Protein AF-A0A0D6ABX1-F1 (afdb_monomer)

Nearest PDB structures (foldseek):
  2oeq-assembly1_B  TM=4.641E-01  e=9.883E+00  Geobacillus stearothermophilus

Foldseek 3Di:
DDDDDDDDDLVPDDLDDVSLLVQCPDDDPSVVSSVVVLVVDDPPDPCNVVSVVSLVVLLVVLVVCVVVVHDDDPRSVVSNVVCVVVD

pLDDT: mean 82.29, std 6.34, range [57.34, 89.81]

Secondary structure (DSSP, 8-state):
---------GGGS-S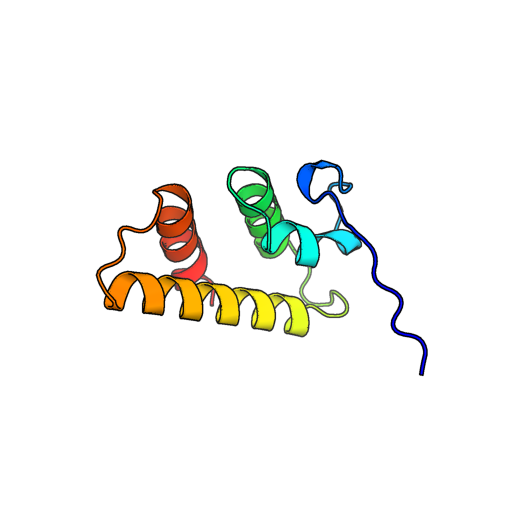SSTTHHHHHTS-THHHHHHHHHHHT--TT-TTHHHHHHHHHHHHHHHHHHHHTT----HHHHHHHHHHTTT-

Radius of gyration: 13.98 Å; Cα contacts (8 Å, |Δi|>4): 44; chains: 1; bounding box: 35×38×31 Å

Solvent-accessible surface area (backbone atoms only — not comparable to full-atom values): 5419 Å² total; per-residue (Å²): 137,85,83,83,84,80,90,78,64,55,90,74,54,68,98,49,79,90,45,31,68,61,21,50,73,42,63,64,71,53,18,53,53,28,50,59,48,54,77,67,52,63,93,84,45,86,64,48,66,60,49,49,51,53,50,52,53,50,45,53,52,52,51,52,42,44,75,69,70,45,83,66,53,69,63,59,50,52,48,47,66,70,45,64,83,76,110

Mean predicted aligned error: 6.33 Å

Structure (mmCIF, N/CA/C/O backbone):
data_AF-A0A0D6ABX1-F1
#
_entry.id   AF-A0A0D6ABX1-F1
#
loop_
_atom_site.group_PDB
_atom_site.id
_atom_site.type_symbol
_atom_site.label_atom_id
_atom_site.label_alt_id
_atom_site.label_comp_id
_atom_site.label_asym_id
_atom_site.label_entity_id
_atom_site.label_seq_id
_atom_site.pdbx_PDB_ins_code
_atom_site.Cartn_x
_atom_site.Cartn_y
_atom_site.Cartn_z
_atom_site.occupancy
_atom_site.B_iso_or_equiv
_atom_site.auth_seq_id
_atom_site.auth_comp_id
_atom_site.auth_asym_id
_atom_site.auth_atom_id
_atom_site.pdbx_PDB_model_num
ATOM 1 N N . MET A 1 1 ? 11.427 27.833 -11.544 1.00 57.34 1 MET A N 1
ATOM 2 C CA . MET A 1 1 ? 11.171 26.499 -10.959 1.00 57.34 1 MET A CA 1
ATOM 3 C C . MET A 1 1 ? 10.052 25.861 -11.770 1.00 57.34 1 MET A C 1
ATOM 5 O O . MET A 1 1 ? 8.942 26.370 -11.723 1.00 57.34 1 MET A O 1
ATOM 9 N N . PHE A 1 2 ? 10.355 24.870 -12.614 1.00 61.38 2 PHE A N 1
ATOM 10 C CA . PHE A 1 2 ? 9.369 24.249 -13.509 1.00 61.38 2 PHE A CA 1
ATOM 11 C C . PHE A 1 2 ? 8.780 23.004 -12.841 1.00 61.38 2 PHE A C 1
ATOM 13 O O . PHE A 1 2 ? 9.473 21.998 -12.697 1.00 61.38 2 PHE A O 1
ATOM 20 N N . PHE A 1 3 ? 7.515 23.068 -12.424 1.00 69.88 3 PHE A N 1
ATOM 21 C CA . PHE A 1 3 ? 6.776 21.881 -12.000 1.00 69.88 3 PHE A CA 1
ATOM 22 C C . PHE A 1 3 ? 6.319 21.124 -13.248 1.00 69.88 3 PHE A C 1
ATOM 24 O O . PHE A 1 3 ? 5.518 21.635 -14.027 1.00 69.88 3 PHE A O 1
ATOM 31 N N . HIS A 1 4 ? 6.857 19.923 -13.455 1.00 74.62 4 HIS A N 1
ATOM 32 C CA . HIS A 1 4 ? 6.373 19.019 -14.493 1.00 74.62 4 HIS A CA 1
ATOM 33 C C . HIS A 1 4 ? 5.237 18.188 -13.906 1.00 74.62 4 HIS A C 1
ATOM 35 O O . HIS A 1 4 ? 5.461 17.328 -13.056 1.00 74.62 4 HIS A O 1
ATOM 41 N N . THR A 1 5 ? 4.017 18.466 -14.349 1.00 80.81 5 THR A N 1
ATOM 42 C CA . THR A 1 5 ? 2.836 17.686 -13.977 1.00 80.81 5 THR A CA 1
ATOM 43 C C . THR A 1 5 ? 2.593 16.626 -15.046 1.00 80.81 5 THR A C 1
ATOM 45 O O . THR A 1 5 ? 2.458 16.955 -16.222 1.00 80.81 5 THR A O 1
ATOM 48 N N . GLY A 1 6 ? 2.526 15.358 -14.643 1.00 82.75 6 GLY A N 1
ATOM 49 C CA . GLY A 1 6 ? 2.145 14.240 -15.508 1.00 82.75 6 GLY A CA 1
ATOM 50 C C . GLY A 1 6 ? 0.841 13.607 -15.031 1.00 82.75 6 GLY A C 1
ATOM 51 O O . GLY A 1 6 ? 0.628 13.457 -13.830 1.00 82.75 6 GLY A O 1
ATOM 52 N N . ILE A 1 7 ? -0.032 13.227 -15.965 1.00 85.44 7 ILE A N 1
ATOM 53 C CA . ILE A 1 7 ? -1.232 12.436 -15.666 1.00 85.44 7 ILE A CA 1
ATOM 54 C C . ILE A 1 7 ? -0.879 10.964 -15.863 1.00 85.44 7 ILE A C 1
ATOM 56 O O . ILE A 1 7 ? -0.372 10.581 -16.915 1.00 85.44 7 ILE A O 1
ATOM 60 N N . VAL A 1 8 ? -1.163 10.136 -14.858 1.00 84.69 8 VAL A N 1
ATOM 61 C CA . VAL A 1 8 ? -0.867 8.701 -14.892 1.00 84.69 8 VAL A CA 1
ATOM 62 C C . VAL A 1 8 ? -2.158 7.894 -14.844 1.00 84.69 8 VAL A C 1
ATOM 64 O O . VAL A 1 8 ? -2.987 8.069 -13.951 1.00 84.69 8 VAL A O 1
ATOM 67 N N . VAL A 1 9 ? -2.308 6.958 -15.781 1.00 88.25 9 VAL A N 1
ATOM 68 C CA . VAL A 1 9 ? -3.446 6.034 -15.831 1.00 88.25 9 VAL A CA 1
ATOM 69 C C . VAL A 1 9 ? -3.092 4.745 -15.085 1.00 88.25 9 VAL A C 1
ATOM 71 O O . VAL A 1 9 ? -2.525 3.815 -15.652 1.00 88.25 9 VAL A O 1
ATOM 74 N N . ILE A 1 10 ? -3.440 4.678 -13.795 1.00 88.12 10 ILE A N 1
ATOM 75 C CA . ILE A 1 10 ? -3.000 3.602 -12.883 1.00 88.12 10 ILE A CA 1
ATOM 76 C C . ILE A 1 10 ? -3.365 2.191 -13.384 1.00 88.12 10 ILE A C 1
ATOM 78 O O . ILE A 1 10 ? -2.578 1.259 -13.231 1.00 88.12 10 ILE A O 1
ATOM 82 N N . HIS A 1 11 ? -4.536 2.011 -14.003 1.00 83.00 11 HIS A N 1
ATOM 83 C CA . HIS A 1 11 ? -4.990 0.694 -14.466 1.00 83.00 11 HIS A CA 1
ATOM 84 C C . HIS A 1 11 ? -4.289 0.200 -15.745 1.00 83.00 11 HIS A C 1
ATOM 86 O O . HIS A 1 11 ? -4.430 -0.972 -16.081 1.00 83.00 11 HIS A O 1
ATOM 92 N N . GLN A 1 12 ? -3.545 1.068 -16.440 1.00 87.25 12 GLN A N 1
ATOM 93 C CA . GLN A 1 12 ? -2.746 0.717 -17.622 1.00 87.25 12 GLN A CA 1
ATOM 94 C C . GLN A 1 12 ? -1.261 0.526 -17.292 1.00 87.25 12 GLN A C 1
ATOM 96 O O . GLN A 1 12 ? -0.475 0.174 -18.170 1.00 87.25 12 GLN A O 1
ATOM 101 N N . LEU A 1 13 ? -0.861 0.752 -16.036 1.00 89.00 13 LEU A N 1
ATOM 102 C CA . LEU A 1 13 ? 0.522 0.560 -15.622 1.00 89.00 13 LEU A CA 1
ATOM 103 C C . LEU A 1 13 ? 0.915 -0.925 -15.706 1.00 89.00 13 LEU A C 1
ATOM 105 O O . LEU A 1 13 ? 0.128 -1.791 -15.303 1.00 89.00 13 LEU A O 1
ATOM 109 N N . PRO A 1 14 ? 2.135 -1.234 -16.187 1.00 86.88 14 PRO A N 1
ATOM 110 C CA . PRO A 1 14 ? 2.632 -2.602 -16.235 1.00 86.88 14 PRO A CA 1
ATOM 111 C C . PRO A 1 14 ? 2.666 -3.220 -14.837 1.00 86.88 14 PRO A C 1
ATOM 113 O O . PRO A 1 14 ? 2.858 -2.546 -13.834 1.00 86.88 14 PRO A O 1
ATOM 116 N N . VAL A 1 15 ? 2.488 -4.533 -14.747 1.00 85.88 15 VAL A N 1
ATOM 117 C CA . VAL A 1 15 ? 2.412 -5.233 -13.459 1.00 85.88 15 VAL A CA 1
ATOM 118 C C . VAL A 1 15 ? 3.822 -5.625 -12.996 1.00 85.88 15 VAL A C 1
ATOM 120 O O . VAL A 1 15 ? 4.184 -6.797 -13.005 1.00 85.88 15 VAL A O 1
ATOM 123 N N . ASN A 1 16 ? 4.631 -4.636 -12.602 1.00 86.31 16 ASN A N 1
ATOM 124 C CA . ASN A 1 16 ? 6.020 -4.810 -12.146 1.00 86.31 16 ASN A CA 1
ATOM 125 C C . ASN A 1 16 ? 6.300 -4.077 -10.815 1.00 86.31 16 ASN A C 1
ATO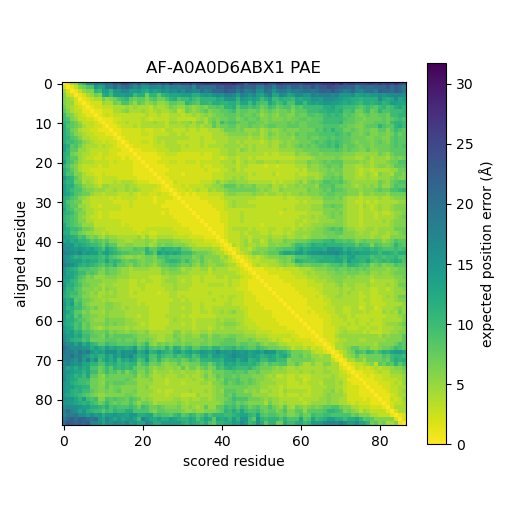M 127 O O . ASN A 1 16 ? 5.416 -3.426 -10.256 1.00 86.31 16 ASN A O 1
ATOM 131 N N . GLN A 1 17 ? 7.520 -4.215 -10.284 1.00 82.19 17 GLN A N 1
ATOM 132 C 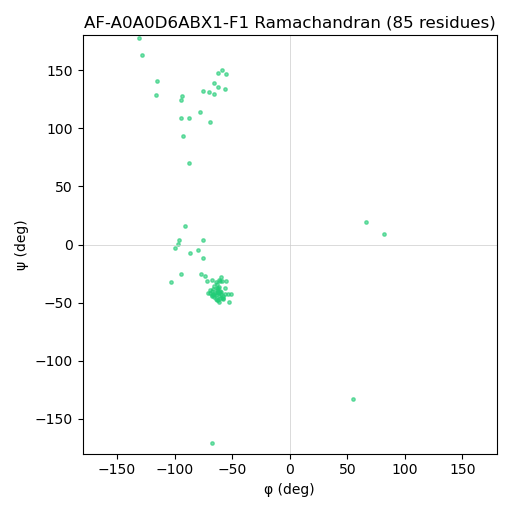CA . GLN A 1 17 ? 7.898 -3.627 -8.993 1.00 82.19 17 GLN A CA 1
ATOM 133 C C . GLN A 1 17 ? 8.044 -2.092 -9.054 1.00 82.19 17 GLN A C 1
ATOM 135 O O . GLN A 1 17 ? 7.705 -1.404 -8.093 1.00 82.19 17 GLN A O 1
ATOM 140 N N . GLU A 1 18 ? 8.463 -1.538 -10.195 1.00 83.88 18 GLU A N 1
ATOM 141 C CA . GLU A 1 18 ? 8.697 -0.094 -10.371 1.00 83.88 18 GLU A CA 1
ATOM 142 C C . GLU A 1 18 ? 7.412 0.740 -10.315 1.00 83.88 18 GLU A C 1
ATOM 144 O O . GLU A 1 18 ? 7.416 1.881 -9.863 1.00 83.88 18 GLU A O 1
ATOM 149 N N . THR A 1 19 ? 6.289 0.165 -10.741 1.00 89.62 19 THR A N 1
ATOM 150 C CA . THR A 1 19 ? 4.971 0.826 -10.741 1.00 89.62 19 THR A CA 1
ATOM 151 C C . THR A 1 19 ? 4.121 0.482 -9.520 1.00 89.62 19 THR A C 1
ATOM 153 O O . THR A 1 19 ? 2.984 0.949 -9.398 1.00 89.62 19 THR A O 1
ATOM 156 N N . LEU A 1 20 ? 4.648 -0.341 -8.609 1.00 88.06 20 LEU A N 1
ATOM 157 C CA . LEU A 1 20 ? 3.915 -0.872 -7.465 1.00 88.06 20 LEU A CA 1
ATOM 158 C C . LEU A 1 20 ? 3.351 0.247 -6.580 1.00 88.06 20 LEU A C 1
ATOM 160 O O . LEU A 1 20 ? 2.169 0.220 -6.253 1.00 88.06 20 LEU A O 1
ATOM 164 N N . TRP A 1 21 ? 4.162 1.256 -6.254 1.00 86.06 21 TRP A N 1
ATOM 165 C CA . TRP A 1 21 ? 3.765 2.388 -5.407 1.00 86.06 21 TRP A CA 1
ATOM 166 C C . TRP A 1 21 ? 2.580 3.174 -5.993 1.00 86.06 21 TRP A C 1
ATOM 168 O O . TRP A 1 21 ? 1.632 3.477 -5.274 1.00 86.06 21 TRP A O 1
ATOM 178 N N . LEU A 1 22 ? 2.560 3.407 -7.311 1.00 88.62 22 LEU A N 1
ATOM 179 C CA . LEU A 1 22 ? 1.429 4.042 -8.002 1.00 88.62 22 LEU A CA 1
ATOM 180 C C . LEU A 1 22 ? 0.184 3.154 -7.995 1.00 88.62 22 LEU A C 1
ATOM 182 O O . LEU A 1 22 ? -0.934 3.634 -7.816 1.00 88.62 22 LEU A O 1
ATOM 186 N N . ARG A 1 23 ? 0.363 1.845 -8.181 1.00 89.81 23 ARG A N 1
ATOM 187 C CA . ARG A 1 23 ? -0.744 0.882 -8.231 1.00 89.81 23 ARG A CA 1
ATOM 188 C C . ARG A 1 23 ? -1.364 0.609 -6.859 1.00 89.81 23 ARG A C 1
ATOM 190 O O . ARG A 1 23 ? -2.562 0.334 -6.809 1.00 89.81 23 ARG A O 1
ATOM 197 N N . ILE A 1 24 ? -0.607 0.750 -5.766 1.00 87.81 24 ILE A N 1
ATOM 198 C CA . ILE A 1 24 ? -1.122 0.708 -4.381 1.00 87.81 24 ILE A CA 1
ATOM 199 C C . ILE A 1 24 ? -2.078 1.877 -4.109 1.00 87.81 24 ILE A C 1
ATOM 201 O O . ILE A 1 24 ? -3.050 1.707 -3.378 1.00 87.81 24 ILE A O 1
ATOM 205 N N . LEU A 1 25 ? -1.854 3.037 -4.732 1.00 85.75 25 LEU A N 1
ATOM 206 C CA . LEU A 1 25 ? -2.755 4.193 -4.642 1.00 85.75 25 LEU A CA 1
ATOM 207 C C . LEU A 1 25 ? -3.989 4.080 -5.556 1.00 85.75 25 LEU A C 1
ATOM 209 O O . LEU A 1 25 ? -4.866 4.943 -5.524 1.00 85.75 25 LEU A O 1
ATOM 213 N N . GLY A 1 26 ? -4.060 3.034 -6.387 1.00 86.75 26 GLY A N 1
ATOM 214 C CA . GLY A 1 26 ? -5.237 2.728 -7.194 1.00 86.75 26 GLY A CA 1
ATOM 215 C C . GLY A 1 26 ? -6.441 2.305 -6.347 1.00 86.75 26 GLY A C 1
ATOM 216 O O . GLY A 1 26 ? -6.427 2.373 -5.124 1.00 86.75 26 GLY A O 1
ATOM 217 N N . LYS A 1 27 ? -7.498 1.823 -7.007 1.00 83.56 27 LYS A N 1
ATOM 218 C CA . LYS A 1 27 ? -8.691 1.270 -6.344 1.00 83.56 27 LYS A CA 1
ATOM 219 C C . LYS A 1 27 ? -9.050 -0.111 -6.884 1.00 83.56 27 LYS A C 1
ATOM 221 O O . LYS A 1 27 ? -8.575 -0.514 -7.954 1.00 83.56 27 LYS A O 1
ATOM 226 N N . GLY A 1 28 ? -9.882 -0.830 -6.134 1.00 85.94 28 GLY A N 1
ATOM 227 C CA . GLY A 1 28 ? -10.386 -2.155 -6.493 1.00 85.94 28 GLY A CA 1
ATOM 228 C C . GLY A 1 28 ? -9.276 -3.170 -6.800 1.00 85.94 28 GLY A C 1
ATOM 229 O O . GLY A 1 28 ? -8.282 -3.290 -6.080 1.00 85.94 28 GLY A O 1
ATOM 230 N N . ASN A 1 29 ? -9.425 -3.895 -7.913 1.00 85.50 29 ASN A N 1
ATOM 231 C CA . ASN A 1 29 ? -8.534 -5.000 -8.293 1.00 85.50 29 ASN A CA 1
ATOM 232 C C . ASN A 1 29 ? -7.067 -4.594 -8.497 1.00 85.50 29 ASN A C 1
ATOM 234 O O . ASN A 1 29 ? -6.170 -5.408 -8.266 1.00 85.50 29 ASN A O 1
ATOM 238 N N . VAL A 1 30 ? -6.795 -3.364 -8.950 1.00 88.38 30 VAL A N 1
ATOM 239 C CA . VAL A 1 30 ? -5.413 -2.917 -9.200 1.00 88.38 30 VAL A CA 1
ATOM 240 C C . VAL A 1 30 ? -4.646 -2.812 -7.884 1.00 88.38 30 VAL A C 1
ATOM 242 O O . VAL A 1 30 ? -3.523 -3.314 -7.790 1.00 88.38 30 VAL A O 1
ATOM 245 N N . GLN A 1 31 ? -5.298 -2.246 -6.870 1.00 86.56 31 GLN A N 1
ATOM 246 C CA . GLN A 1 31 ? -4.766 -2.082 -5.524 1.00 86.56 31 GLN A CA 1
ATOM 247 C C . GLN A 1 31 ? -4.593 -3.429 -4.817 1.00 86.56 31 GLN A C 1
ATOM 249 O O . GLN A 1 31 ? -3.525 -3.700 -4.270 1.00 86.56 31 GLN A O 1
ATOM 254 N N . GLN A 1 32 ? -5.586 -4.321 -4.910 1.00 85.12 32 GLN A N 1
ATOM 255 C CA . GLN A 1 32 ? -5.483 -5.671 -4.345 1.00 85.12 32 GLN A CA 1
ATOM 256 C C . GLN A 1 32 ? -4.299 -6.453 -4.934 1.00 85.12 32 GLN A C 1
ATOM 258 O O . GLN A 1 32 ? -3.506 -7.027 -4.188 1.00 85.12 32 GLN A O 1
ATOM 263 N N . LYS A 1 33 ? -4.120 -6.430 -6.263 1.00 87.06 33 LYS A N 1
ATOM 264 C CA . LYS A 1 33 ? -2.969 -7.075 -6.919 1.00 87.06 33 LYS A CA 1
ATOM 265 C C . LYS A 1 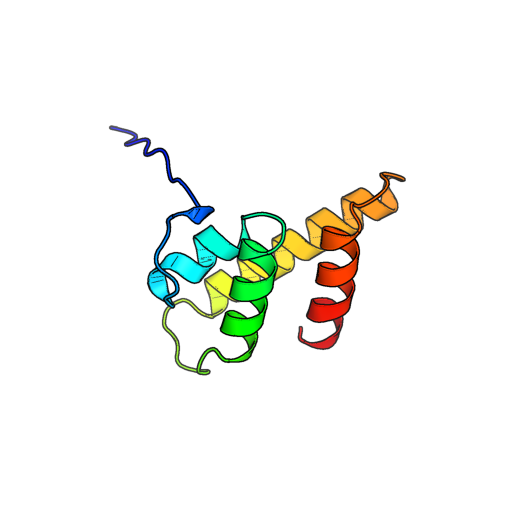33 ? -1.638 -6.454 -6.498 1.00 87.06 33 LYS A C 1
ATOM 267 O O . LYS A 1 33 ? -0.663 -7.181 -6.341 1.00 87.06 33 LYS A O 1
ATOM 272 N N . ALA A 1 34 ? -1.581 -5.132 -6.336 1.00 88.81 34 ALA A N 1
ATOM 273 C CA . ALA A 1 34 ? -0.364 -4.447 -5.909 1.00 88.81 34 ALA A CA 1
ATOM 274 C C . ALA A 1 34 ? 0.019 -4.814 -4.464 1.00 88.81 34 ALA A C 1
ATOM 276 O O . ALA A 1 34 ? 1.188 -5.054 -4.182 1.00 88.81 34 ALA A O 1
ATOM 277 N N . ILE A 1 35 ? -0.962 -4.963 -3.574 1.00 85.00 35 ILE A N 1
ATOM 278 C CA . ILE A 1 35 ? -0.738 -5.420 -2.196 1.00 85.00 35 ILE A CA 1
ATOM 279 C C . ILE A 1 35 ? -0.256 -6.873 -2.152 1.00 85.00 35 ILE A C 1
ATOM 281 O O . ILE A 1 35 ? 0.688 -7.186 -1.433 1.00 85.00 35 ILE A O 1
ATOM 285 N N . GLU A 1 36 ? -0.835 -7.766 -2.954 1.00 86.00 36 GLU A N 1
ATOM 286 C CA . GLU A 1 36 ? -0.351 -9.152 -3.053 1.00 86.00 36 GLU A CA 1
ATOM 287 C C . GLU A 1 36 ? 1.083 -9.231 -3.603 1.00 86.00 36 GLU A C 1
ATOM 289 O O . GLU A 1 36 ? 1.871 -10.075 -3.176 1.00 86.00 36 GLU A O 1
ATOM 294 N N . GLN A 1 37 ? 1.452 -8.331 -4.518 1.00 87.31 37 GLN A N 1
ATOM 295 C CA . GLN A 1 37 ? 2.831 -8.203 -4.987 1.00 87.31 37 GLN A CA 1
ATOM 296 C C . GLN A 1 37 ? 3.765 -7.652 -3.909 1.00 87.31 37 GLN A C 1
ATOM 298 O O . GLN A 1 37 ? 4.881 -8.150 -3.779 1.00 87.31 37 GLN A O 1
ATOM 303 N N . LEU A 1 38 ? 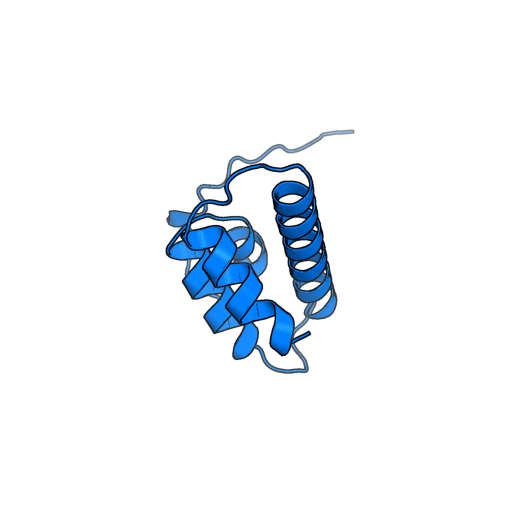3.309 -6.683 -3.109 1.00 84.62 38 LEU A N 1
ATOM 304 C CA . LEU A 1 38 ? 4.072 -6.144 -1.984 1.00 84.62 38 LEU A CA 1
ATOM 305 C C . LEU A 1 38 ? 4.417 -7.230 -0.958 1.00 84.62 38 LEU A C 1
ATOM 307 O O . LEU A 1 38 ? 5.558 -7.307 -0.512 1.00 84.62 38 LEU A O 1
ATOM 311 N N . LYS A 1 39 ? 3.473 -8.119 -0.632 1.00 82.12 39 LYS A N 1
ATOM 312 C CA . LYS A 1 39 ? 3.723 -9.248 0.286 1.00 82.12 39 LYS A CA 1
ATOM 313 C C . LYS A 1 39 ? 4.828 -10.188 -0.204 1.00 82.12 39 LYS A C 1
ATOM 315 O O . LYS A 1 39 ? 5.480 -10.842 0.600 1.00 82.12 39 LYS A O 1
ATOM 320 N N . LYS A 1 40 ? 5.028 -10.266 -1.522 1.00 85.50 40 LYS A N 1
ATOM 321 C CA . LYS A 1 40 ? 6.046 -11.102 -2.178 1.00 85.50 40 LYS A CA 1
ATOM 322 C C . LYS A 1 40 ? 7.329 -10.330 -2.500 1.00 85.50 40 LYS A C 1
ATOM 324 O O . LYS A 1 40 ? 8.215 -10.875 -3.157 1.00 85.50 40 LYS A O 1
ATOM 329 N N . LEU A 1 41 ? 7.421 -9.063 -2.097 1.00 83.19 41 LEU A N 1
ATOM 330 C CA . LEU A 1 41 ? 8.561 -8.213 -2.404 1.00 83.19 41 LEU A CA 1
ATOM 331 C C . LEU A 1 41 ? 9.798 -8.693 -1.619 1.00 83.19 41 LEU A C 1
ATOM 333 O O . LEU A 1 41 ? 9.701 -8.906 -0.407 1.00 83.19 41 LEU A O 1
ATOM 337 N N . PRO A 1 42 ? 10.964 -8.854 -2.271 1.00 81.38 42 PRO A N 1
ATOM 338 C CA . PRO A 1 42 ? 12.182 -9.267 -1.586 1.00 81.38 42 PRO A CA 1
ATOM 339 C C . PRO A 1 42 ? 12.616 -8.234 -0.538 1.00 81.38 42 PRO A C 1
ATOM 341 O O . PRO A 1 42 ? 12.440 -7.028 -0.718 1.00 81.38 42 PRO A O 1
ATOM 344 N N . LEU A 1 43 ? 13.230 -8.712 0.549 1.00 73.62 43 LEU A N 1
ATOM 345 C CA . LEU A 1 43 ? 13.639 -7.875 1.683 1.00 73.62 43 LEU A CA 1
ATOM 346 C C . LEU A 1 43 ? 14.616 -6.753 1.282 1.00 73.62 43 LEU A C 1
ATOM 348 O O . LEU A 1 43 ? 14.571 -5.674 1.858 1.00 73.62 43 LEU A O 1
ATOM 352 N N . HIS A 1 44 ? 15.447 -7.003 0.265 1.00 75.94 44 HIS A N 1
ATOM 353 C CA . HIS A 1 44 ? 16.462 -6.081 -0.258 1.00 75.94 44 HIS A CA 1
ATOM 354 C C . HIS A 1 44 ? 15.965 -5.178 -1.401 1.00 75.94 44 HIS A C 1
ATOM 356 O O . HIS A 1 44 ? 16.778 -4.620 -2.136 1.00 75.94 44 HIS A O 1
ATOM 362 N N . TYR A 1 45 ? 14.650 -5.054 -1.610 1.00 76.62 45 TYR A N 1
ATOM 363 C CA . TYR A 1 45 ? 14.135 -4.213 -2.689 1.00 76.62 45 TYR A CA 1
ATOM 364 C C . TYR A 1 45 ? 14.459 -2.724 -2.446 1.00 76.62 45 TYR A C 1
ATOM 366 O O . TYR A 1 45 ? 14.153 -2.206 -1.364 1.00 76.62 45 TYR A O 1
ATOM 374 N N . PRO A 1 46 ? 15.032 -2.010 -3.433 1.00 76.69 46 PRO A N 1
ATOM 375 C CA . PRO A 1 46 ? 15.267 -0.574 -3.327 1.00 76.69 46 PRO A CA 1
ATOM 376 C C . PRO A 1 46 ? 13.958 0.165 -3.036 1.00 76.69 46 PRO A C 1
ATOM 378 O O . PRO A 1 46 ? 12.950 -0.087 -3.684 1.00 76.69 46 PRO A O 1
ATOM 381 N N . HIS A 1 47 ? 13.956 1.094 -2.080 1.00 76.94 47 HIS A N 1
ATOM 382 C CA . HIS A 1 47 ? 12.758 1.864 -1.699 1.00 76.94 47 HIS A CA 1
ATOM 383 C C . HIS A 1 47 ? 11.631 1.046 -1.044 1.00 76.94 47 HIS A C 1
ATOM 385 O O . HIS A 1 47 ? 10.493 1.516 -0.984 1.00 76.94 47 HIS A O 1
ATOM 391 N N . ARG A 1 48 ? 11.919 -0.152 -0.516 1.00 80.88 48 ARG A N 1
ATOM 392 C CA . ARG A 1 48 ? 10.947 -0.933 0.267 1.00 80.88 48 ARG A CA 1
ATOM 393 C C . ARG A 1 48 ? 10.360 -0.125 1.425 1.00 80.88 48 ARG A C 1
ATOM 395 O O . ARG A 1 48 ? 9.146 -0.147 1.596 1.00 80.88 48 ARG A O 1
ATOM 402 N N . ASP A 1 49 ? 11.187 0.628 2.145 1.00 82.94 49 ASP A N 1
ATOM 403 C CA . ASP A 1 49 ? 10.733 1.472 3.257 1.00 82.94 49 ASP A CA 1
ATOM 404 C C . ASP A 1 49 ? 9.738 2.541 2.796 1.00 82.94 49 ASP A C 1
ATOM 406 O O . ASP A 1 49 ? 8.702 2.721 3.424 1.00 82.94 49 ASP A O 1
ATOM 410 N N . ASN A 1 50 ? 9.974 3.166 1.637 1.00 85.06 50 ASN A N 1
ATOM 411 C CA . ASN A 1 50 ? 9.048 4.150 1.065 1.00 85.06 50 ASN A CA 1
ATOM 412 C C . ASN A 1 50 ? 7.690 3.523 0.723 1.00 85.06 50 ASN A C 1
ATOM 414 O O . ASN A 1 50 ? 6.647 4.152 0.882 1.00 85.06 50 ASN A O 1
ATOM 418 N N . ILE A 1 51 ? 7.695 2.282 0.229 1.00 84.06 51 ILE A N 1
ATOM 419 C CA . ILE A 1 51 ? 6.459 1.561 -0.088 1.00 84.06 51 ILE A CA 1
ATOM 420 C C . ILE A 1 51 ? 5.712 1.196 1.198 1.00 84.06 51 ILE A C 1
ATOM 422 O O . ILE A 1 51 ? 4.491 1.331 1.245 1.00 84.06 51 ILE A O 1
ATOM 426 N N . ILE A 1 52 ? 6.431 0.748 2.229 1.00 83.69 52 ILE A N 1
ATOM 427 C CA . ILE A 1 52 ? 5.848 0.430 3.537 1.00 83.69 52 ILE A CA 1
ATOM 428 C C . ILE A 1 52 ? 5.237 1.689 4.156 1.00 83.69 52 ILE A C 1
ATOM 430 O O . ILE A 1 52 ? 4.075 1.652 4.548 1.00 83.69 52 ILE A O 1
ATOM 434 N N . ASP A 1 53 ? 5.960 2.808 4.171 1.00 88.12 53 ASP A N 1
ATOM 435 C CA . ASP A 1 53 ? 5.471 4.089 4.691 1.00 88.12 53 ASP A CA 1
ATOM 436 C C . ASP A 1 53 ? 4.193 4.547 3.967 1.00 88.12 53 ASP A C 1
ATOM 438 O O . ASP A 1 53 ? 3.194 4.899 4.596 1.00 88.12 53 ASP A O 1
ATOM 442 N N . LEU A 1 54 ? 4.163 4.431 2.637 1.00 87.56 54 LEU A N 1
ATOM 443 C CA . LEU A 1 54 ? 2.979 4.740 1.834 1.00 87.56 54 LEU A CA 1
ATOM 444 C C . LEU A 1 54 ? 1.776 3.857 2.203 1.00 87.56 54 LEU A C 1
ATOM 446 O O . LEU A 1 54 ? 0.645 4.344 2.269 1.00 87.56 54 LEU A O 1
ATOM 450 N N . VAL A 1 55 ? 2.003 2.570 2.464 1.00 85.75 55 VAL A N 1
ATOM 451 C CA . VAL A 1 55 ? 0.950 1.627 2.869 1.00 85.75 55 VAL A CA 1
ATOM 452 C C . VAL A 1 55 ? 0.460 1.914 4.285 1.00 85.75 55 VAL A C 1
ATOM 454 O O . VAL A 1 55 ? -0.750 1.915 4.509 1.00 85.75 55 VAL A O 1
ATOM 457 N N . LEU A 1 56 ? 1.360 2.212 5.221 1.00 85.88 56 LEU A N 1
ATOM 458 C CA . LEU A 1 56 ? 1.007 2.596 6.588 1.00 85.88 56 LEU A CA 1
ATOM 459 C C . LEU A 1 56 ? 0.177 3.885 6.606 1.00 85.88 56 LEU A C 1
ATOM 461 O O . LEU A 1 56 ? -0.868 3.939 7.256 1.00 85.88 56 LEU A O 1
ATOM 465 N N . ASN A 1 57 ? 0.574 4.888 5.822 1.00 88.81 57 ASN A N 1
ATOM 466 C CA . ASN A 1 57 ? -0.182 6.130 5.665 1.00 88.81 57 ASN A CA 1
ATOM 467 C C . ASN A 1 57 ? -1.578 5.886 5.071 1.00 88.81 57 ASN A C 1
ATOM 469 O O . ASN A 1 57 ? -2.566 6.457 5.544 1.00 88.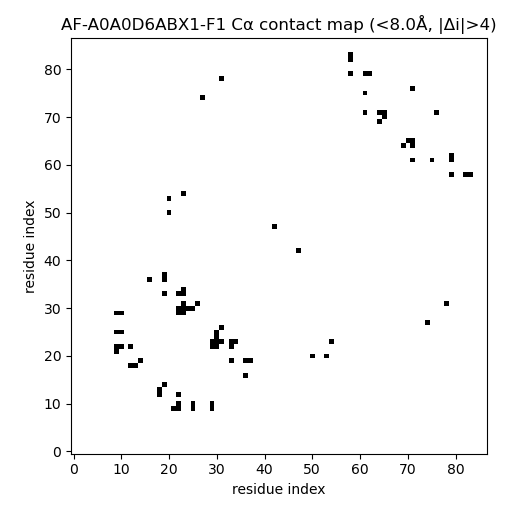81 57 ASN A O 1
ATOM 473 N N . LEU A 1 58 ? -1.686 5.007 4.068 1.00 87.12 58 LEU A N 1
ATOM 474 C CA . LEU A 1 58 ? -2.974 4.609 3.502 1.00 87.12 58 LEU A CA 1
ATOM 475 C C . LEU A 1 58 ? -3.869 3.947 4.562 1.00 87.12 58 LEU A C 1
ATOM 477 O O . LEU A 1 58 ? -5.043 4.303 4.669 1.00 87.12 58 LEU A O 1
ATOM 481 N N . LEU A 1 59 ? -3.330 3.020 5.358 1.00 85.00 59 LEU A N 1
ATOM 482 C CA . LEU A 1 59 ? -4.075 2.350 6.429 1.00 85.00 59 LEU A CA 1
ATOM 483 C C . LEU A 1 59 ? -4.569 3.341 7.477 1.00 85.00 59 LEU A C 1
ATOM 485 O O . LEU A 1 59 ? -5.765 3.367 7.762 1.00 85.00 59 LEU A O 1
ATOM 489 N N . ALA A 1 60 ? -3.688 4.213 7.967 1.00 87.81 60 ALA A N 1
ATOM 490 C CA . ALA A 1 60 ? -4.053 5.250 8.923 1.00 87.81 60 ALA A CA 1
ATOM 491 C C . ALA A 1 60 ? -5.182 6.142 8.378 1.00 87.81 60 ALA A C 1
ATOM 493 O O . ALA A 1 60 ? -6.151 6.433 9.080 1.00 87.81 60 ALA A O 1
ATOM 494 N N . MET A 1 61 ? -5.120 6.526 7.099 1.00 87.25 61 MET A N 1
ATOM 495 C CA . MET A 1 61 ? -6.175 7.316 6.461 1.00 87.25 61 MET A CA 1
ATOM 496 C C . MET A 1 61 ? -7.505 6.549 6.367 1.00 87.25 61 MET A C 1
ATOM 498 O O . MET A 1 61 ? -8.567 7.125 6.622 1.00 87.25 61 MET A O 1
ATOM 502 N N . LEU A 1 62 ? -7.474 5.257 6.026 1.00 85.75 62 LEU A N 1
ATOM 503 C CA . LEU A 1 62 ? -8.668 4.406 5.968 1.00 85.75 62 LEU A CA 1
ATOM 504 C C . LEU A 1 62 ? -9.300 4.209 7.353 1.00 85.75 62 LEU A C 1
ATOM 506 O O . LEU A 1 62 ? -10.518 4.343 7.490 1.00 85.75 62 LEU A O 1
ATOM 510 N N . GLU A 1 63 ? -8.493 3.971 8.382 1.00 85.06 63 GLU A N 1
ATOM 511 C CA . GLU A 1 63 ? -8.955 3.851 9.768 1.00 85.06 63 GLU A CA 1
ATOM 512 C C . GLU A 1 63 ? -9.559 5.155 10.289 1.00 85.06 63 GLU A C 1
ATOM 514 O O . GLU A 1 63 ? -10.616 5.144 10.919 1.00 85.06 63 GLU A O 1
ATOM 519 N N . LEU A 1 64 ? -8.928 6.298 1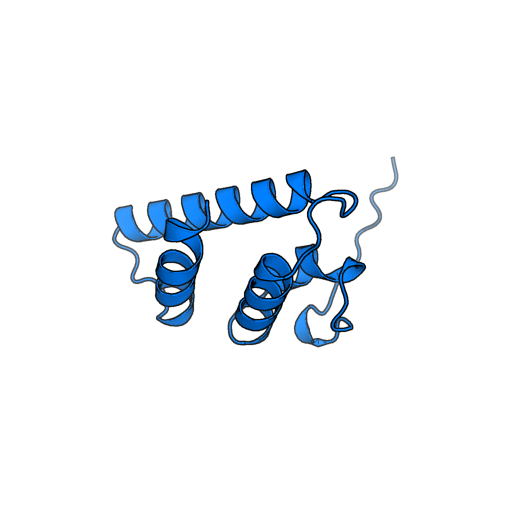0.006 1.00 86.94 64 LEU A N 1
ATOM 520 C CA . LEU A 1 64 ? -9.468 7.608 10.374 1.00 86.94 64 LEU A CA 1
ATOM 521 C C . LEU A 1 64 ? -10.811 7.869 9.689 1.00 86.94 64 LEU A C 1
ATOM 523 O O . LEU A 1 64 ? -11.735 8.379 10.323 1.00 86.94 64 LEU A O 1
ATOM 527 N N . ASN A 1 65 ? -10.944 7.496 8.415 1.00 83.69 65 ASN A N 1
ATOM 528 C CA . ASN A 1 65 ? -12.209 7.613 7.695 1.00 83.69 65 ASN A CA 1
ATOM 529 C C . ASN A 1 65 ? -13.298 6.727 8.315 1.00 83.69 65 ASN A C 1
ATOM 531 O O . ASN A 1 65 ? -14.424 7.197 8.475 1.00 83.69 65 ASN A O 1
ATOM 535 N N . GLN A 1 66 ? -12.956 5.504 8.728 1.00 82.31 66 GLN A N 1
ATOM 536 C CA . GLN A 1 66 ? -13.871 4.607 9.436 1.00 82.31 66 GLN A CA 1
ATOM 537 C C . GLN A 1 66 ? -14.291 5.171 10.800 1.00 82.31 66 GLN A C 1
ATOM 539 O O . GLN A 1 66 ? -15.481 5.208 11.110 1.00 82.31 66 GLN A O 1
ATOM 544 N N . LYS A 1 67 ? -13.332 5.657 11.601 1.00 81.81 67 LYS A N 1
ATOM 545 C CA . LYS A 1 67 ? -13.576 6.252 12.929 1.00 81.81 67 LYS A CA 1
ATOM 546 C C . LYS A 1 67 ? -14.466 7.494 12.859 1.00 81.81 67 LYS A C 1
ATOM 548 O O . LYS A 1 67 ? -15.233 7.744 13.780 1.00 81.81 67 LYS A O 1
ATOM 553 N N . LYS A 1 68 ? -14.407 8.245 11.756 1.00 82.44 68 LYS A N 1
ATOM 554 C CA . LYS A 1 68 ? -15.277 9.403 11.484 1.00 82.44 68 LYS A CA 1
ATOM 555 C C . LYS A 1 68 ? -16.711 9.029 11.077 1.00 82.44 68 LYS A C 1
ATOM 557 O O . LYS A 1 68 ? -17.486 9.918 10.747 1.00 82.44 68 LYS A O 1
ATOM 562 N N . GLY A 1 69 ? -17.069 7.744 11.084 1.00 74.44 69 GLY A N 1
ATOM 563 C CA . GLY A 1 69 ? -18.410 7.275 10.736 1.00 74.44 69 GLY A CA 1
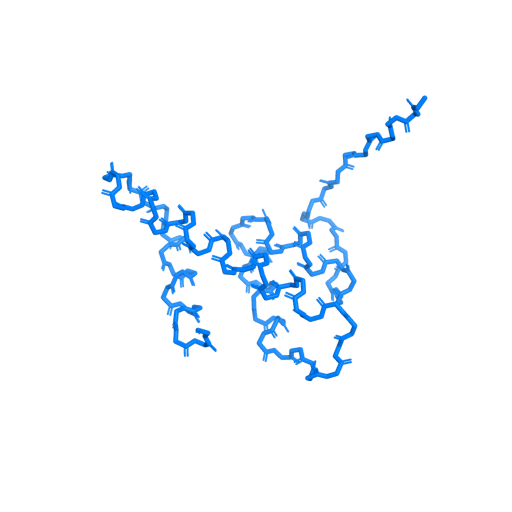ATOM 564 C C . GLY A 1 69 ? -18.662 7.156 9.231 1.00 74.44 69 GLY A C 1
ATOM 565 O O . GLY A 1 69 ? -19.798 6.913 8.830 1.00 74.44 69 GLY A O 1
ATOM 566 N N . ASN A 1 70 ? -17.631 7.290 8.384 1.00 79.12 70 ASN A N 1
ATOM 567 C CA . ASN A 1 70 ? -17.795 7.047 6.954 1.00 79.12 70 ASN A CA 1
ATOM 568 C C . ASN A 1 70 ? -17.873 5.544 6.685 1.00 79.12 70 ASN A C 1
ATOM 570 O O . ASN A 1 70 ? -17.027 4.763 7.132 1.00 79.12 70 ASN A O 1
ATOM 574 N N . ILE A 1 71 ? -18.863 5.142 5.890 1.00 75.62 71 ILE A N 1
ATOM 575 C CA . ILE A 1 71 ? -18.979 3.767 5.409 1.00 75.62 71 ILE A CA 1
ATOM 576 C C . ILE A 1 71 ? -17.832 3.527 4.425 1.00 75.62 71 ILE A C 1
ATOM 578 O O . ILE A 1 71 ? -17.846 4.016 3.295 1.00 75.62 71 ILE A O 1
ATOM 582 N N . LEU A 1 72 ? -16.815 2.782 4.863 1.00 77.19 72 LEU A N 1
ATOM 583 C CA . LEU A 1 72 ? -15.765 2.317 3.966 1.00 77.19 72 LEU A CA 1
ATOM 584 C C . LEU A 1 72 ? -16.376 1.411 2.899 1.00 77.19 72 LEU A C 1
ATOM 586 O O . LEU A 1 72 ? -17.155 0.507 3.212 1.00 77.19 72 LEU A O 1
ATOM 590 N N . GLN A 1 73 ? -15.959 1.616 1.650 1.00 80.94 73 GLN A N 1
ATOM 591 C CA . GLN A 1 73 ? -16.261 0.675 0.579 1.00 80.94 73 GLN A CA 1
ATOM 592 C C . GLN A 1 73 ? -15.771 -0.734 0.974 1.00 80.94 73 GLN A C 1
ATOM 594 O O . GLN A 1 73 ? -14.734 -0.839 1.642 1.00 80.94 73 GLN A O 1
ATOM 599 N N . PRO A 1 74 ? -16.463 -1.812 0.560 1.00 80.38 74 PRO A N 1
ATOM 600 C CA . PRO A 1 74 ? -16.087 -3.186 0.901 1.00 80.38 74 PRO A CA 1
ATOM 601 C C . PRO A 1 74 ? -14.619 -3.489 0.589 1.00 80.38 74 PRO A C 1
ATOM 603 O O . PRO A 1 74 ? -13.907 -4.013 1.441 1.00 80.38 74 PRO A O 1
ATOM 606 N N . GLU A 1 75 ? -14.148 -3.031 -0.574 1.00 79.19 75 GLU A N 1
ATOM 607 C CA . GLU A 1 75 ? -12.748 -3.120 -0.995 1.00 79.19 75 GLU A CA 1
ATOM 608 C C . GLU A 1 75 ? -11.789 -2.536 0.052 1.00 79.19 75 GLU A C 1
ATOM 610 O O . GLU A 1 75 ? -10.872 -3.218 0.490 1.00 79.19 75 GLU A O 1
ATOM 615 N N . ASN A 1 76 ? -12.042 -1.323 0.546 1.00 81.44 76 ASN A N 1
ATOM 616 C CA . ASN A 1 76 ? -11.180 -0.659 1.524 1.00 81.44 76 ASN A CA 1
ATOM 617 C C . ASN A 1 76 ? -11.165 -1.390 2.870 1.00 81.44 76 ASN A C 1
ATOM 619 O O . ASN A 1 76 ? -10.130 -1.448 3.529 1.00 81.44 76 ASN A O 1
ATOM 623 N N . ARG A 1 77 ? -12.302 -1.965 3.278 1.00 81.38 77 ARG A N 1
ATOM 624 C CA . ARG A 1 77 ? -12.389 -2.771 4.503 1.00 81.38 77 ARG A CA 1
ATOM 625 C C . ARG A 1 77 ? -11.554 -4.046 4.381 1.00 81.38 77 ARG A C 1
ATOM 627 O O . ARG A 1 77 ? -10.810 -4.371 5.304 1.00 81.38 77 ARG A O 1
ATOM 634 N N . GLU A 1 78 ? -11.651 -4.745 3.251 1.00 81.69 78 GLU A N 1
ATOM 635 C CA . GLU A 1 78 ? -10.839 -5.938 2.990 1.00 81.69 78 GLU A CA 1
ATOM 636 C C . GLU A 1 78 ? -9.341 -5.621 2.980 1.00 81.69 78 GLU A C 1
ATOM 638 O O . GLU A 1 78 ? -8.541 -6.427 3.454 1.00 81.69 78 GLU A O 1
ATOM 643 N N . LEU A 1 79 ? -8.951 -4.454 2.461 1.00 81.25 79 LEU A N 1
ATOM 644 C CA . LEU A 1 79 ? -7.553 -4.024 2.460 1.00 81.25 79 LEU A CA 1
ATOM 645 C C . LEU A 1 79 ? -7.012 -3.833 3.873 1.00 81.25 79 LEU A C 1
ATOM 647 O O . LEU A 1 79 ? -5.955 -4.379 4.182 1.00 81.25 79 LEU A O 1
ATOM 651 N N . VAL A 1 80 ? -7.750 -3.126 4.734 1.00 81.38 80 VAL A N 1
ATOM 652 C CA . VAL A 1 80 ? -7.367 -2.936 6.143 1.00 81.38 80 VAL A CA 1
ATOM 653 C C . VAL A 1 80 ? -7.213 -4.291 6.842 1.00 81.38 80 VAL A C 1
ATOM 655 O O . VAL A 1 80 ? -6.187 -4.541 7.468 1.00 81.38 80 VAL A O 1
ATOM 658 N N . MET A 1 81 ? -8.162 -5.216 6.651 1.00 81.69 81 MET A N 1
ATOM 659 C CA . MET A 1 81 ? -8.090 -6.566 7.232 1.00 81.69 81 MET A CA 1
ATOM 660 C C . MET A 1 81 ? -6.891 -7.385 6.731 1.00 81.69 81 MET A C 1
ATOM 662 O O . MET A 1 81 ? -6.301 -8.140 7.498 1.00 81.69 81 MET A O 1
ATOM 666 N N . LYS A 1 82 ? -6.521 -7.260 5.450 1.00 78.31 82 LYS A N 1
ATOM 667 C CA . LYS A 1 82 ? -5.402 -8.008 4.848 1.00 78.31 82 LYS A CA 1
ATOM 668 C C . LYS A 1 82 ? -4.027 -7.456 5.211 1.00 78.31 82 LYS A C 1
ATOM 670 O O . LYS A 1 82 ? -3.053 -8.198 5.098 1.00 78.31 82 LYS A O 1
ATOM 675 N N . LEU A 1 83 ? -3.942 -6.173 5.549 1.00 75.88 83 LEU A N 1
ATOM 676 C CA . LEU A 1 83 ? -2.682 -5.467 5.774 1.00 75.88 83 LEU A CA 1
ATOM 677 C C . LEU A 1 83 ? -2.360 -5.255 7.257 1.00 75.88 83 LEU A C 1
ATOM 679 O O . LEU A 1 83 ? -1.190 -5.329 7.610 1.00 75.88 83 LEU A O 1
ATOM 683 N N . SER A 1 84 ? -3.371 -5.082 8.115 1.00 74.94 84 SER A N 1
ATOM 684 C CA . SER A 1 84 ? -3.198 -4.936 9.568 1.00 74.94 84 SE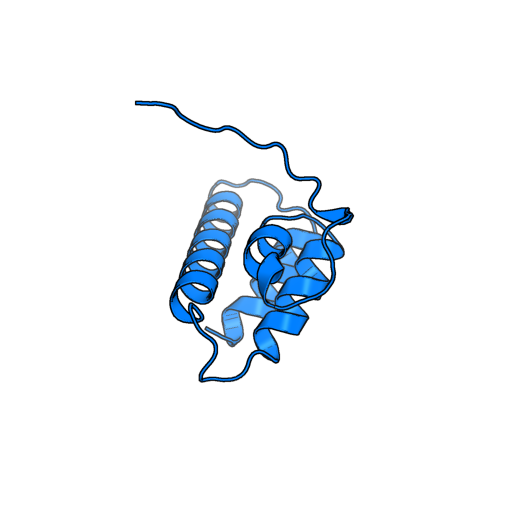R A CA 1
ATOM 685 C C . SER A 1 84 ? -2.420 -6.067 10.270 1.00 74.94 84 SER A C 1
ATOM 687 O O . SER A 1 84 ? -1.771 -5.764 11.261 1.00 74.94 84 SER A O 1
ATOM 689 N N . PRO A 1 85 ? -2.451 -7.348 9.838 1.00 71.94 85 PRO A N 1
ATOM 690 C CA . PRO A 1 85 ? -1.641 -8.388 10.482 1.00 71.94 85 PRO A CA 1
ATOM 691 C C . PRO A 1 85 ? -0.208 -8.500 9.935 1.00 71.94 85 PRO A C 1
ATOM 693 O O . PRO A 1 85 ? 0.564 -9.307 10.444 1.00 71.94 85 PRO A O 1
ATOM 696 N N . ILE A 1 86 ? 0.137 -7.781 8.861 1.00 69.12 86 ILE A N 1
ATOM 697 C CA . ILE A 1 86 ? 1.442 -7.913 8.183 1.00 69.12 86 ILE A CA 1
ATOM 698 C C . ILE A 1 86 ? 2.459 -6.887 8.699 1.00 69.12 86 ILE A C 1
ATOM 700 O O . ILE A 1 86 ? 3.662 -7.139 8.623 1.00 69.12 86 ILE A O 1
ATOM 704 N N . TYR A 1 87 ? 1.977 -5.760 9.218 1.00 59.78 87 TYR A N 1
ATOM 705 C CA . TYR A 1 87 ? 2.760 -4.606 9.652 1.00 59.78 87 TYR A CA 1
ATOM 706 C C . TYR A 1 87 ? 2.169 -4.042 10.939 1.00 59.78 87 TYR A C 1
ATOM 708 O O . TYR A 1 87 ? 2.970 -3.594 11.786 1.00 59.78 87 TYR A O 1
#

Sequence (87 aa):
MFFHTGIVVIHQLPVNQETLWLRILGKGNVQQKAIEQLKKLPLHYPHRDNIIDLVLNLLAMLELNQKKGNILQPENRELVMKLSPIY